Protein AF-A0A9D5ZJF2-F1 (afdb_monomer)

Mean predicted aligned error: 4.67 Å

Secondary structure (DSSP, 8-state):
------HHHHHHHHHHHHT-GGGHHHHHHHHHHHHHH-TT--HHHHHHHHHHHHHTTSS-HHHIIIIIHHHHHT--

Sequence (76 aa):
MSDSFTSGHVFQAILGAAVYPENRTRLLGKVAEGLQNDRMLDPVFLREGVQKALDVGAITREEVEKYFNGVITGHP

Solvent-accessible surface area (backbone atoms only — not comparable to full-atom values): 4247 Å² total; per-residue (Å²): 132,81,85,73,70,44,30,65,57,48,25,50,54,50,46,61,23,48,74,41,71,97,49,26,72,64,38,44,46,50,49,31,53,53,57,60,70,38,87,77,54,50,51,66,34,48,46,52,7,52,48,54,30,41,76,74,63,53,44,52,72,66,54,40,59,73,46,39,41,48,54,53,69,70,50,132

pLDDT: mean 85.91, std 12.27, range [40.84, 96.19]

Nearest PDB structures (foldseek):
  2odm-assembly1_B  TM=3.775E-01  e=7.147E+00  Staphylococcus aureus subsp. aureus MW2

Radius of gyration: 11.43 Å; Cα contacts (8 Å, |Δi|>4): 73; chains: 1; bounding box: 26×23×33 Å

Foldseek 3Di:
DPPQDALVNLLVQLLVLLVDVVCNLVSLQVSLVVLQPPPRDDLVSNVSNVVVCCVVVSDDPVSCVPRPPCSNVVPD

Structure (mmCIF, N/CA/C/O backbone):
data_AF-A0A9D5ZJF2-F1
#
_entry.id   AF-A0A9D5ZJF2-F1
#
loop_
_atom_site.group_PDB
_atom_site.id
_atom_site.type_symbol
_atom_site.label_atom_id
_atom_site.label_alt_id
_atom_site.label_comp_id
_atom_site.label_asym_id
_atom_site.label_entity_id
_atom_site.label_seq_id
_atom_site.pdbx_PDB_ins_code
_atom_site.Cartn_x
_atom_site.Cartn_y
_atom_site.Cartn_z
_atom_site.occupancy
_atom_site.B_iso_or_equiv
_atom_site.auth_seq_id
_atom_site.auth_comp_id
_atom_site.auth_asym_id
_atom_site.auth_atom_id
_atom_site.pdbx_PDB_model_num
ATOM 1 N N . MET A 1 1 ? 13.531 -13.422 -21.091 1.00 40.84 1 MET A N 1
ATOM 2 C CA . MET A 1 1 ? 12.348 -12.733 -20.545 1.00 40.84 1 MET A CA 1
ATOM 3 C C . MET A 1 1 ? 12.861 -11.843 -19.434 1.00 40.84 1 MET A C 1
ATOM 5 O O . MET A 1 1 ? 13.524 -12.356 -18.547 1.00 40.84 1 MET A O 1
ATOM 9 N N . SER A 1 2 ? 12.710 -10.526 -19.553 1.00 46.91 2 SER A N 1
ATOM 10 C CA . SER A 1 2 ? 12.838 -9.652 -18.388 1.00 46.91 2 SER A CA 1
ATOM 11 C C . SER A 1 2 ? 11.448 -9.673 -17.775 1.00 46.91 2 SER A C 1
ATOM 13 O O . SER A 1 2 ? 10.510 -9.241 -18.442 1.00 46.91 2 SER A O 1
ATOM 15 N N . ASP A 1 3 ? 11.284 -10.301 -16.612 1.00 51.69 3 ASP A N 1
ATOM 16 C CA . ASP A 1 3 ? 10.010 -10.278 -15.894 1.00 51.69 3 ASP A CA 1
ATOM 17 C C . ASP A 1 3 ? 9.781 -8.838 -15.432 1.00 51.69 3 ASP A C 1
AT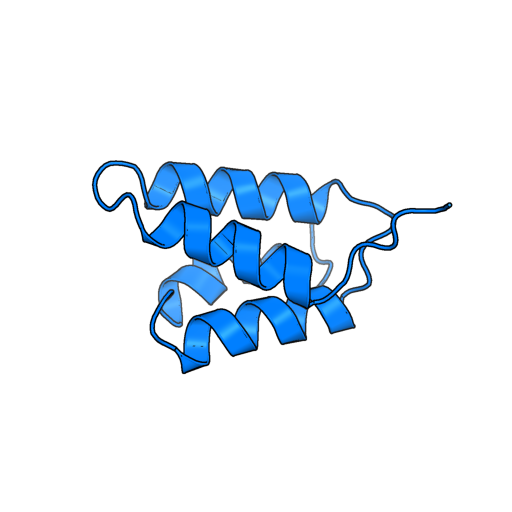OM 19 O O . ASP A 1 3 ? 10.221 -8.425 -14.363 1.00 51.69 3 ASP A O 1
ATOM 23 N N . SER A 1 4 ? 9.193 -8.023 -16.310 1.00 63.16 4 SER A N 1
ATOM 24 C CA . SER A 1 4 ? 8.910 -6.625 -16.023 1.00 63.16 4 SER A CA 1
ATOM 25 C C . SER A 1 4 ? 7.966 -6.555 -14.828 1.00 63.16 4 SER A C 1
ATOM 27 O O . SER A 1 4 ? 6.877 -7.137 -14.836 1.00 63.16 4 SER A O 1
ATOM 29 N N . PHE A 1 5 ? 8.383 -5.846 -13.783 1.00 72.81 5 PHE A N 1
ATOM 30 C CA . PHE A 1 5 ? 7.538 -5.593 -12.627 1.00 72.81 5 PHE A CA 1
ATOM 31 C C . PHE A 1 5 ? 6.402 -4.644 -13.052 1.00 72.81 5 PHE A C 1
ATOM 33 O O . PHE A 1 5 ? 6.655 -3.536 -13.517 1.00 72.81 5 PHE A O 1
ATOM 40 N N . THR A 1 6 ? 5.144 -5.092 -12.962 1.00 86.12 6 THR A N 1
ATOM 41 C CA . THR A 1 6 ? 3.957 -4.338 -13.413 1.00 86.12 6 THR A CA 1
ATOM 42 C C . THR A 1 6 ? 3.111 -3.878 -12.227 1.00 86.12 6 THR A C 1
ATOM 44 O O . THR A 1 6 ? 3.256 -4.391 -11.113 1.00 86.12 6 THR A O 1
ATOM 47 N N . SER A 1 7 ? 2.141 -2.983 -12.464 1.00 83.88 7 SER A N 1
ATOM 48 C CA . SER A 1 7 ? 1.187 -2.567 -11.422 1.00 83.88 7 SER A CA 1
ATOM 49 C C . SER A 1 7 ? 0.345 -3.727 -10.871 1.00 83.88 7 SER A C 1
ATOM 51 O O . SER A 1 7 ? -0.137 -3.661 -9.740 1.00 83.88 7 SER A O 1
ATOM 53 N N . GLY A 1 8 ? 0.214 -4.826 -11.624 1.00 88.62 8 GLY A N 1
ATOM 54 C CA . GLY A 1 8 ? -0.416 -6.062 -11.158 1.00 88.62 8 GLY A CA 1
ATOM 55 C C . GLY A 1 8 ? 0.382 -6.773 -10.061 1.00 88.62 8 GLY A C 1
ATOM 56 O O . GLY A 1 8 ? -0.210 -7.219 -9.082 1.00 88.62 8 GLY A O 1
ATOM 57 N N . HIS A 1 9 ? 1.713 -6.835 -10.171 1.00 90.88 9 HIS A N 1
ATOM 58 C CA . HIS A 1 9 ? 2.562 -7.470 -9.154 1.00 90.88 9 HIS A CA 1
ATOM 59 C C . HIS A 1 9 ? 2.553 -6.688 -7.837 1.00 90.88 9 HIS A C 1
ATOM 61 O O . HIS A 1 9 ? 2.411 -7.284 -6.771 1.00 90.88 9 HIS A O 1
ATOM 67 N N . VAL A 1 10 ? 2.616 -5.354 -7.915 1.00 91.00 10 VAL A N 1
ATOM 68 C CA . VAL A 1 10 ? 2.509 -4.461 -6.747 1.00 91.00 10 VAL A CA 1
ATOM 69 C C . VAL A 1 10 ? 1.183 -4.689 -6.021 1.00 91.00 10 VAL A C 1
ATOM 71 O O . VAL A 1 10 ? 1.164 -4.928 -4.815 1.00 91.00 10 VAL A O 1
ATOM 74 N N . PHE A 1 11 ? 0.075 -4.681 -6.766 1.00 93.44 11 PHE A N 1
ATOM 75 C CA . PHE A 1 11 ? -1.255 -4.931 -6.217 1.00 93.44 11 PHE A CA 1
ATOM 76 C C . PHE A 1 11 ? -1.345 -6.294 -5.512 1.00 93.44 11 PHE 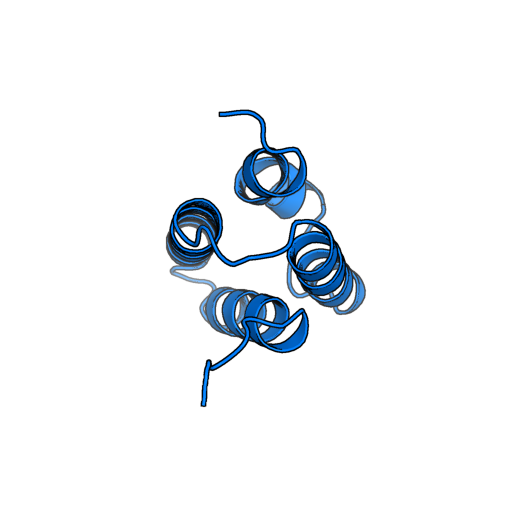A C 1
ATOM 78 O O . PHE A 1 11 ? -1.798 -6.361 -4.372 1.00 93.44 11 PHE A O 1
ATOM 85 N N . GLN A 1 12 ? -0.860 -7.369 -6.143 1.00 92.69 12 GLN A N 1
ATOM 86 C CA . GLN A 1 12 ? -0.890 -8.715 -5.558 1.00 92.69 12 GLN A CA 1
ATOM 87 C C . GLN A 1 12 ? -0.030 -8.837 -4.294 1.00 92.69 12 GLN A C 1
ATOM 89 O O . GLN A 1 12 ? -0.444 -9.487 -3.336 1.00 92.69 12 GLN A O 1
ATOM 94 N N . ALA A 1 13 ? 1.135 -8.186 -4.249 1.00 92.44 13 ALA A N 1
ATOM 95 C CA . ALA A 1 13 ? 1.975 -8.168 -3.053 1.00 92.44 13 ALA A CA 1
ATOM 96 C C . ALA A 1 13 ? 1.263 -7.486 -1.871 1.00 92.44 13 ALA A C 1
ATOM 98 O O . ALA A 1 13 ? 1.279 -8.001 -0.750 1.00 92.44 13 ALA A O 1
ATOM 99 N N . ILE A 1 14 ? 0.583 -6.364 -2.130 1.00 93.88 14 ILE A N 1
ATOM 100 C CA . ILE A 1 14 ? -0.201 -5.646 -1.119 1.00 93.88 14 ILE A CA 1
ATOM 101 C C . ILE A 1 14 ? -1.407 -6.480 -0.667 1.00 93.88 14 ILE A C 1
ATOM 103 O O . ILE A 1 14 ? -1.644 -6.596 0.535 1.00 93.88 14 ILE A O 1
ATOM 107 N N . LEU A 1 15 ? -2.136 -7.110 -1.596 1.00 94.00 15 LEU A N 1
ATOM 108 C CA . LEU A 1 15 ? -3.237 -8.019 -1.260 1.00 94.00 15 LEU A CA 1
ATOM 109 C C . LEU A 1 15 ? -2.766 -9.174 -0.376 1.00 94.00 15 LEU A C 1
ATOM 111 O O . LEU A 1 15 ? -3.381 -9.453 0.651 1.00 94.00 15 LEU A O 1
ATOM 115 N N . GLY A 1 16 ? -1.656 -9.815 -0.748 1.00 92.56 16 GLY A N 1
ATOM 116 C CA . GLY A 1 16 ? -1.061 -10.892 0.033 1.00 92.56 16 GLY A CA 1
ATOM 117 C C . GLY A 1 16 ? -0.758 -10.454 1.464 1.00 92.56 16 GLY A C 1
ATOM 118 O O . GLY A 1 16 ? -1.090 -11.171 2.399 1.00 92.56 16 GLY A O 1
ATOM 119 N N . ALA A 1 17 ? -0.210 -9.252 1.658 1.00 91.88 17 ALA A N 1
ATOM 120 C CA . ALA A 1 17 ? 0.023 -8.693 2.989 1.00 91.88 17 ALA A CA 1
ATOM 121 C C . ALA A 1 17 ? -1.277 -8.373 3.754 1.00 91.88 17 ALA A C 1
ATOM 123 O O . ALA A 1 17 ? -1.335 -8.554 4.972 1.00 91.88 17 ALA A O 1
ATOM 124 N N . ALA A 1 18 ? -2.317 -7.913 3.054 1.00 89.25 18 ALA A N 1
ATOM 125 C CA . ALA A 1 18 ? -3.591 -7.504 3.639 1.00 89.25 18 ALA A CA 1
ATOM 126 C C . ALA A 1 18 ? -4.437 -8.674 4.177 1.00 89.25 18 ALA A C 1
ATOM 128 O O . ALA A 1 18 ? -5.225 -8.463 5.100 1.00 89.25 18 ALA A O 1
ATOM 129 N N . VAL A 1 19 ? -4.261 -9.884 3.630 1.00 92.88 19 VAL A N 1
ATOM 130 C CA . VAL A 1 19 ? -5.004 -11.105 4.008 1.00 92.88 19 VAL A CA 1
ATOM 131 C C . VAL A 1 19 ? -4.604 -11.660 5.384 1.00 92.88 19 VAL A C 1
ATOM 133 O O . VAL A 1 19 ? -5.389 -12.392 5.982 1.00 92.88 19 VAL A O 1
ATOM 136 N N . TYR A 1 20 ? -3.432 -11.297 5.917 1.00 91.31 20 TYR A N 1
ATOM 137 C CA . TYR A 1 20 ? -2.929 -11.779 7.214 1.00 91.31 20 TYR A CA 1
ATOM 138 C C . TYR A 1 20 ? -2.995 -10.674 8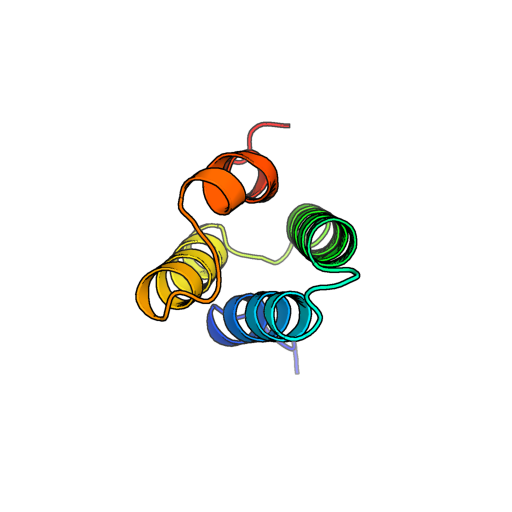.282 1.00 91.31 20 TYR A C 1
ATOM 140 O O . TYR A 1 20 ? -1.989 -9.998 8.535 1.00 91.31 20 TYR A O 1
ATOM 148 N N . PRO A 1 21 ? -4.162 -10.443 8.913 1.00 84.12 21 PRO A N 1
ATOM 149 C CA . PRO A 1 21 ? -4.382 -9.313 9.815 1.00 84.12 21 PRO A CA 1
ATOM 150 C C . PRO A 1 21 ? -3.425 -9.304 11.012 1.00 84.12 21 PRO A C 1
ATOM 152 O O . PRO A 1 21 ? -2.960 -8.238 11.412 1.00 84.12 21 PRO A O 1
ATOM 155 N N . GLU A 1 22 ? -3.057 -10.470 11.543 1.00 90.75 22 GLU A N 1
ATOM 156 C CA . GLU A 1 22 ? -2.162 -10.593 12.695 1.00 90.75 22 GLU A CA 1
ATOM 157 C C . GLU A 1 22 ? -0.719 -10.135 12.411 1.00 90.75 22 GLU A C 1
ATOM 159 O O . GLU A 1 22 ? 0.009 -9.764 13.330 1.00 90.75 22 GLU A O 1
ATOM 164 N N . ASN A 1 23 ? -0.312 -10.108 11.137 1.00 91.75 23 ASN A N 1
ATOM 165 C CA . ASN A 1 23 ? 1.036 -9.728 10.701 1.00 91.75 23 ASN A CA 1
ATOM 166 C C . ASN A 1 23 ? 1.051 -8.523 9.747 1.00 91.75 23 ASN A C 1
ATOM 168 O O . ASN A 1 23 ? 2.111 -8.146 9.238 1.00 91.75 23 ASN A O 1
ATOM 172 N N . ARG A 1 24 ? -0.107 -7.903 9.514 1.00 90.69 24 ARG A N 1
ATOM 173 C CA . ARG A 1 24 ? -0.357 -6.926 8.449 1.00 90.69 24 ARG A CA 1
ATOM 174 C C . ARG A 1 24 ? 0.670 -5.796 8.392 1.00 90.69 24 ARG A C 1
ATOM 176 O O . ARG A 1 24 ? 1.314 -5.605 7.366 1.00 90.69 24 ARG A O 1
ATOM 183 N N . THR A 1 25 ? 0.907 -5.118 9.516 1.00 90.00 25 THR A N 1
ATOM 184 C CA . THR A 1 25 ? 1.900 -4.033 9.636 1.00 90.00 25 THR A CA 1
ATOM 185 C C . THR A 1 25 ? 3.300 -4.469 9.200 1.00 90.00 25 THR A C 1
ATOM 187 O O . THR A 1 25 ? 3.990 -3.745 8.483 1.00 90.00 25 THR A O 1
ATOM 190 N N . ARG A 1 26 ? 3.734 -5.662 9.624 1.00 92.44 26 ARG A N 1
ATOM 191 C CA . ARG A 1 26 ? 5.062 -6.188 9.293 1.00 92.44 26 ARG A CA 1
ATOM 192 C C . ARG A 1 26 ? 5.162 -6.535 7.810 1.00 92.44 26 ARG A C 1
ATOM 194 O O . ARG A 1 26 ? 6.204 -6.304 7.203 1.00 92.44 26 ARG A O 1
ATOM 201 N N . LEU A 1 27 ? 4.108 -7.117 7.244 1.00 93.38 27 LEU A N 1
ATOM 202 C CA . LEU A 1 27 ? 4.082 -7.538 5.847 1.00 93.38 27 LEU A CA 1
ATOM 203 C C . LEU A 1 27 ? 4.030 -6.339 4.898 1.00 93.38 27 LEU A C 1
ATOM 205 O O . LEU A 1 27 ? 4.825 -6.297 3.967 1.00 93.38 27 LEU A O 1
ATOM 209 N N . LEU A 1 28 ? 3.190 -5.336 5.171 1.00 92.81 28 LEU A N 1
ATOM 210 C CA . LEU A 1 28 ? 3.141 -4.104 4.377 1.00 92.81 28 LEU A CA 1
ATOM 211 C C . LEU A 1 28 ? 4.485 -3.365 4.390 1.00 92.81 28 LEU A C 1
ATOM 213 O O . LEU A 1 28 ? 4.943 -2.931 3.337 1.00 92.81 28 LEU A O 1
ATOM 217 N N . GLY A 1 29 ? 5.163 -3.305 5.543 1.00 92.00 29 GLY A N 1
ATOM 218 C CA . GLY A 1 29 ? 6.511 -2.736 5.635 1.00 92.00 29 GLY A CA 1
ATOM 219 C C . GLY A 1 29 ? 7.536 -3.478 4.769 1.00 92.00 29 GLY A C 1
ATOM 220 O O . GLY A 1 29 ? 8.287 -2.845 4.037 1.00 92.00 29 GLY A O 1
ATOM 221 N N . LYS A 1 30 ? 7.523 -4.818 4.783 1.00 93.12 30 LYS A N 1
ATOM 222 C CA . LYS A 1 30 ? 8.396 -5.632 3.915 1.00 93.12 30 LYS A CA 1
ATOM 223 C C . LYS A 1 30 ? 8.091 -5.450 2.431 1.00 93.12 30 LYS A C 1
ATOM 225 O O . LYS A 1 30 ? 9.008 -5.454 1.618 1.00 93.12 30 LYS A O 1
ATOM 230 N N . VAL A 1 31 ? 6.812 -5.326 2.074 1.00 91.81 31 VAL A N 1
ATOM 231 C CA . VAL A 1 31 ? 6.406 -5.055 0.691 1.00 91.81 31 VAL A CA 1
ATOM 232 C C . VAL A 1 31 ? 6.942 -3.691 0.264 1.00 91.81 31 VAL A C 1
ATOM 234 O O . VAL A 1 31 ? 7.600 -3.611 -0.765 1.00 91.81 31 VAL A O 1
ATOM 237 N N . ALA A 1 32 ? 6.744 -2.644 1.066 1.00 90.25 32 ALA A N 1
ATOM 238 C CA . ALA A 1 32 ? 7.276 -1.314 0.780 1.00 90.25 32 ALA A CA 1
ATOM 239 C C . ALA A 1 32 ? 8.807 -1.306 0.623 1.00 90.25 32 ALA A C 1
ATOM 241 O O . ALA A 1 32 ? 9.315 -0.762 -0.353 1.00 90.25 32 ALA A O 1
ATOM 242 N N . GLU A 1 33 ? 9.533 -1.972 1.525 1.00 90.25 33 GLU A N 1
ATOM 243 C CA . GLU A 1 33 ? 10.993 -2.114 1.455 1.00 90.25 33 GLU A CA 1
ATOM 244 C C . GLU A 1 33 ? 11.441 -2.859 0.187 1.00 90.25 33 GLU A C 1
ATOM 246 O O . GLU A 1 33 ? 12.385 -2.443 -0.486 1.00 90.25 33 GLU A O 1
ATOM 251 N N . GLY A 1 34 ? 10.755 -3.947 -0.176 1.00 87.69 34 GLY A N 1
ATOM 252 C CA . GLY A 1 34 ? 11.036 -4.687 -1.405 1.00 87.69 34 GLY A CA 1
ATOM 253 C C . GLY A 1 34 ? 10.834 -3.829 -2.655 1.00 87.69 34 GLY A C 1
ATOM 254 O O . GLY A 1 34 ? 11.684 -3.824 -3.539 1.00 87.69 34 GLY A O 1
ATOM 255 N N . LEU A 1 35 ? 9.747 -3.055 -2.692 1.00 87.25 35 LEU A N 1
ATOM 256 C CA . LEU A 1 35 ? 9.422 -2.160 -3.804 1.00 87.25 35 LEU A CA 1
ATOM 257 C C . LEU A 1 35 ? 10.388 -0.968 -3.898 1.00 87.25 35 LEU A C 1
ATOM 259 O O . LEU A 1 35 ? 10.712 -0.543 -5.000 1.00 87.25 35 LEU A O 1
ATOM 263 N N . GLN A 1 36 ? 10.884 -0.451 -2.770 1.00 84.69 36 GLN A N 1
ATOM 264 C CA . GLN A 1 36 ? 11.884 0.624 -2.747 1.00 84.69 36 GLN A CA 1
ATOM 265 C C . GLN A 1 36 ? 13.253 0.163 -3.269 1.00 84.69 36 GLN A C 1
ATOM 267 O O . GLN A 1 36 ? 13.976 0.940 -3.892 1.00 84.69 36 GLN A O 1
ATOM 272 N N . ASN A 1 37 ? 13.620 -1.095 -3.014 1.00 83.38 37 ASN A N 1
ATOM 273 C CA . ASN A 1 37 ? 14.895 -1.663 -3.453 1.00 83.38 37 ASN A CA 1
ATOM 274 C C . ASN A 1 37 ? 14.886 -2.124 -4.919 1.00 83.38 37 ASN A C 1
ATOM 276 O O . ASN A 1 37 ? 15.956 -2.336 -5.500 1.00 83.38 37 ASN A O 1
ATOM 280 N 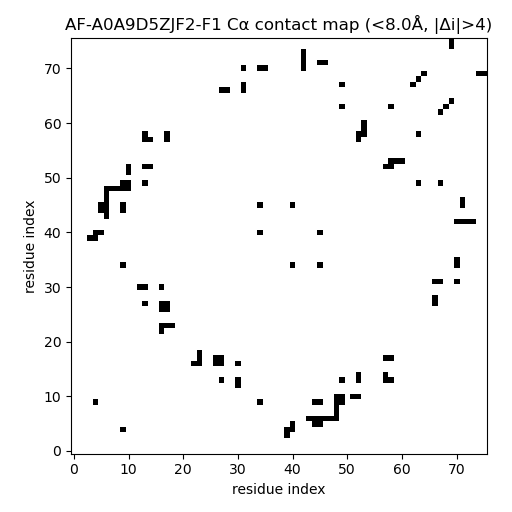N . ASP A 1 38 ? 13.710 -2.267 -5.533 1.00 80.44 38 ASP A N 1
ATOM 281 C CA . ASP A 1 38 ? 13.593 -2.643 -6.936 1.00 80.44 38 ASP A CA 1
ATOM 282 C C . ASP A 1 38 ? 13.853 -1.436 -7.851 1.00 80.44 38 ASP A C 1
ATOM 284 O O . ASP A 1 38 ? 12.976 -0.629 -8.156 1.00 80.44 38 ASP A O 1
ATOM 288 N N . ARG A 1 39 ? 15.099 -1.324 -8.323 1.00 65.88 39 ARG A N 1
ATOM 289 C CA . ARG A 1 39 ? 15.538 -0.266 -9.249 1.00 65.88 39 ARG A CA 1
ATOM 290 C C . ARG A 1 39 ? 14.845 -0.307 -10.616 1.00 65.88 39 ARG A C 1
ATOM 292 O O . ARG A 1 39 ? 15.011 0.641 -11.381 1.00 65.88 39 ARG A O 1
ATOM 299 N N . MET A 1 40 ? 14.142 -1.390 -10.958 1.00 67.44 40 MET A N 1
ATOM 300 C CA . MET A 1 40 ? 13.426 -1.533 -12.231 1.00 67.44 40 MET A CA 1
ATOM 301 C C . MET A 1 40 ? 11.941 -1.173 -12.111 1.00 67.44 40 MET A C 1
ATOM 303 O O . MET A 1 40 ? 11.228 -1.193 -13.116 1.00 67.44 40 MET A O 1
ATOM 307 N N . LEU A 1 41 ? 11.469 -0.843 -10.908 1.00 74.88 41 LEU A N 1
ATOM 308 C CA . LEU A 1 41 ? 10.076 -0.521 -10.673 1.00 74.88 41 LEU A CA 1
ATOM 309 C C . LEU A 1 41 ? 9.768 0.930 -11.050 1.00 74.88 41 LEU A C 1
ATOM 311 O O . LEU A 1 41 ? 10.226 1.874 -10.410 1.00 74.88 41 LEU A O 1
ATOM 315 N N . ASP A 1 42 ? 8.943 1.101 -12.081 1.00 83.75 42 ASP A N 1
ATOM 316 C CA . ASP A 1 42 ? 8.453 2.419 -12.472 1.00 83.75 42 ASP A CA 1
ATOM 317 C C . ASP A 1 42 ? 7.513 2.989 -11.381 1.00 83.75 42 ASP A C 1
ATOM 319 O O . ASP A 1 42 ? 6.537 2.319 -11.003 1.00 83.75 42 ASP A O 1
ATOM 323 N N . PRO A 1 43 ? 7.743 4.223 -10.886 1.00 83.19 43 PRO A N 1
ATOM 324 C CA . PRO A 1 43 ? 6.868 4.877 -9.910 1.00 83.19 43 PRO A CA 1
ATOM 325 C C . PRO A 1 43 ? 5.399 4.961 -10.350 1.00 83.19 43 PRO A C 1
ATOM 327 O O . PRO A 1 43 ? 4.500 4.980 -9.505 1.00 83.19 43 PRO A O 1
ATOM 330 N N . VAL A 1 44 ? 5.133 4.989 -11.661 1.00 86.56 44 VAL A N 1
ATOM 331 C CA . VAL A 1 44 ? 3.780 4.936 -12.226 1.00 86.56 44 VAL A CA 1
ATOM 332 C C . VAL A 1 44 ? 3.114 3.607 -11.886 1.00 86.56 44 VAL A C 1
ATOM 334 O O . VAL A 1 44 ? 2.007 3.601 -11.346 1.00 86.56 44 VAL A O 1
ATOM 337 N N . PHE A 1 45 ? 3.791 2.480 -12.122 1.00 88.69 45 PHE A N 1
ATOM 338 C CA . PHE A 1 45 ? 3.241 1.157 -11.820 1.00 88.69 45 PHE A CA 1
ATOM 339 C C . PHE A 1 45 ? 3.049 0.938 -10.324 1.00 88.69 45 PHE A C 1
ATOM 341 O O . PHE A 1 45 ? 2.059 0.327 -9.911 1.00 88.69 45 PHE A O 1
ATOM 348 N N . LEU A 1 46 ? 3.961 1.470 -9.512 1.00 88.88 46 LEU A N 1
ATOM 349 C CA . LEU A 1 46 ? 3.816 1.470 -8.065 1.00 88.88 46 LEU A CA 1
ATOM 350 C C . LEU A 1 46 ? 2.558 2.241 -7.641 1.00 88.88 46 LEU A C 1
ATOM 352 O O . LEU A 1 46 ? 1.715 1.693 -6.930 1.00 88.88 46 LEU A O 1
ATOM 356 N N . ARG A 1 47 ? 2.390 3.480 -8.119 1.00 90.94 47 ARG A N 1
ATOM 357 C CA . ARG A 1 47 ? 1.220 4.310 -7.805 1.00 90.94 47 ARG A CA 1
ATOM 358 C C . ARG A 1 47 ? -0.082 3.640 -8.236 1.00 90.94 47 ARG A C 1
ATOM 360 O O . ARG A 1 47 ? -1.025 3.605 -7.453 1.00 90.94 47 ARG A O 1
ATOM 367 N N . GLU A 1 48 ? -0.131 3.078 -9.441 1.00 93.69 48 GLU A N 1
ATOM 368 C CA . GLU A 1 48 ? -1.301 2.341 -9.927 1.00 93.69 48 GLU A CA 1
ATOM 369 C C . GLU A 1 48 ? -1.629 1.119 -9.062 1.00 93.69 48 GLU A C 1
ATOM 371 O O . GLU A 1 48 ? -2.794 0.881 -8.750 1.00 93.69 48 GLU A O 1
ATOM 376 N N . GLY A 1 49 ? -0.624 0.327 -8.675 1.00 93.62 49 GLY A N 1
ATOM 377 C CA . GLY A 1 49 ? -0.825 -0.865 -7.848 1.00 93.62 49 GLY A CA 1
ATOM 378 C C . GLY A 1 49 ? -1.324 -0.524 -6.444 1.00 93.62 49 GLY A C 1
ATOM 379 O O . GLY A 1 49 ? -2.250 -1.164 -5.943 1.00 93.62 49 GLY A O 1
ATOM 380 N N . VAL A 1 50 ? -0.758 0.526 -5.840 1.00 94.00 50 VAL A N 1
ATOM 381 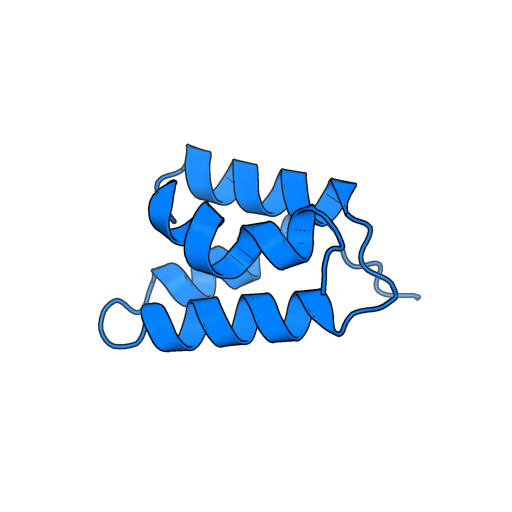C CA . VAL A 1 50 ? -1.194 1.057 -4.541 1.00 94.00 50 VAL A CA 1
ATOM 382 C C . VAL A 1 50 ? -2.615 1.622 -4.628 1.00 94.00 50 VAL A C 1
ATOM 384 O O . VAL A 1 50 ? -3.435 1.327 -3.760 1.00 94.00 50 VAL A O 1
ATOM 387 N N . GLN A 1 51 ? -2.944 2.366 -5.690 1.00 95.06 51 GLN A N 1
ATOM 388 C CA . GLN A 1 51 ? -4.294 2.898 -5.897 1.00 95.06 51 GLN A CA 1
ATOM 389 C C . GLN A 1 51 ? -5.325 1.771 -6.041 1.00 95.06 51 GLN A C 1
ATOM 391 O O . GLN A 1 51 ? -6.347 1.801 -5.365 1.00 95.06 51 GLN A O 1
ATOM 396 N N . LYS A 1 52 ? -5.027 0.724 -6.825 1.00 96.19 52 LYS A N 1
ATOM 397 C CA . LYS A 1 52 ? -5.898 -0.460 -6.941 1.00 96.19 52 LYS A CA 1
ATOM 398 C C . LYS A 1 52 ? -6.152 -1.120 -5.584 1.00 96.19 52 LYS A C 1
ATOM 400 O O . LYS A 1 52 ? -7.276 -1.527 -5.307 1.00 96.19 52 LYS A O 1
ATOM 405 N N . ALA A 1 53 ? -5.127 -1.227 -4.736 1.00 94.31 53 ALA A N 1
ATOM 406 C CA . ALA A 1 53 ? -5.263 -1.800 -3.397 1.00 94.31 53 ALA A CA 1
ATOM 407 C C . ALA A 1 53 ? -6.116 -0.921 -2.467 1.00 94.31 53 ALA A C 1
ATOM 409 O O . ALA A 1 53 ? -6.895 -1.447 -1.672 1.00 94.31 53 ALA A O 1
ATOM 410 N N . LEU A 1 54 ? -6.003 0.403 -2.590 1.00 94.75 54 LEU A N 1
ATOM 411 C CA . LEU A 1 54 ? -6.845 1.354 -1.867 1.00 94.75 54 LEU A CA 1
ATOM 412 C C . LEU A 1 54 ? -8.312 1.267 -2.319 1.00 94.75 54 LEU A C 1
ATOM 414 O O . LEU A 1 54 ? -9.207 1.217 -1.478 1.00 94.75 54 LEU A O 1
ATOM 418 N N . ASP A 1 55 ? -8.558 1.194 -3.629 1.00 95.81 55 ASP A N 1
ATOM 419 C CA . ASP A 1 55 ? -9.907 1.177 -4.213 1.00 95.81 55 ASP A CA 1
ATOM 420 C C . ASP A 1 55 ? -10.722 -0.050 -3.784 1.00 95.81 55 ASP A C 1
ATOM 422 O O . ASP A 1 55 ? -11.928 0.047 -3.562 1.00 95.81 55 ASP A O 1
ATOM 426 N N . VAL A 1 56 ? -10.069 -1.206 -3.619 1.00 95.06 56 VAL A N 1
ATOM 427 C CA . VAL A 1 56 ? -10.721 -2.439 -3.139 1.00 95.06 56 VAL A CA 1
ATOM 428 C C . VAL A 1 56 ? -10.758 -2.550 -1.610 1.00 95.06 56 VAL A C 1
ATOM 430 O O . VAL A 1 56 ? -11.190 -3.571 -1.081 1.00 95.06 56 VAL A O 1
ATOM 433 N N . GLY A 1 57 ? -10.280 -1.532 -0.886 1.00 93.31 57 GLY A N 1
ATOM 434 C CA . GLY A 1 57 ? -10.235 -1.523 0.578 1.00 93.31 57 GLY A CA 1
ATOM 435 C C . GLY A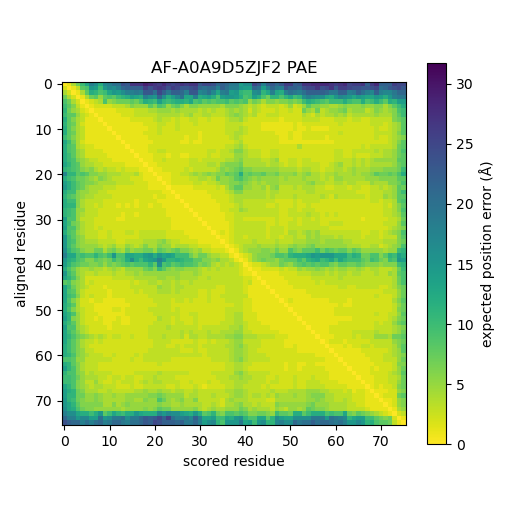 1 57 ? -9.209 -2.484 1.184 1.00 93.31 57 GLY A C 1
ATOM 436 O O . GLY A 1 57 ? -9.291 -2.803 2.369 1.00 93.31 57 GLY A O 1
ATOM 437 N N . ALA A 1 58 ? -8.240 -2.959 0.396 1.00 92.38 58 ALA A N 1
ATOM 438 C CA . ALA A 1 58 ? -7.189 -3.837 0.896 1.00 92.38 58 ALA A CA 1
ATOM 439 C C . ALA A 1 58 ? -6.201 -3.100 1.800 1.00 92.38 58 ALA A C 1
ATOM 441 O O . ALA A 1 58 ? -5.625 -3.738 2.675 1.00 92.38 58 ALA A O 1
ATOM 442 N N . ILE A 1 59 ? -6.031 -1.788 1.620 1.00 94.00 59 ILE A N 1
ATOM 443 C CA . ILE A 1 59 ? -5.255 -0.891 2.488 1.00 94.00 59 ILE A CA 1
ATOM 444 C 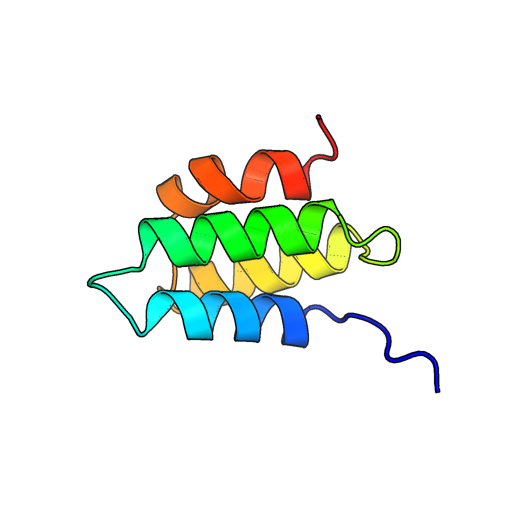C . ILE A 1 59 ? -5.993 0.430 2.706 1.00 94.00 59 ILE A C 1
ATOM 446 O O . ILE A 1 59 ? -6.838 0.813 1.898 1.00 94.00 59 ILE A O 1
ATOM 450 N N . THR A 1 60 ? -5.672 1.137 3.786 1.00 94.25 60 THR A N 1
ATOM 451 C CA . THR A 1 60 ? -6.216 2.471 4.080 1.00 94.25 60 THR A CA 1
ATOM 452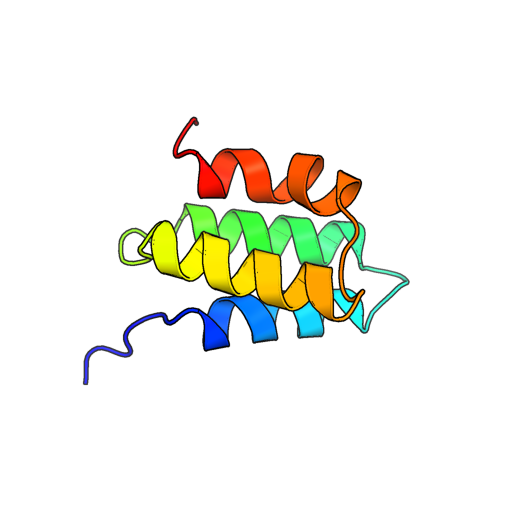 C C . THR A 1 60 ? -5.309 3.583 3.553 1.00 94.25 60 THR A C 1
ATOM 454 O O . THR A 1 60 ? -4.132 3.366 3.262 1.00 94.25 60 THR A O 1
ATOM 457 N N . ARG A 1 61 ? -5.827 4.818 3.473 1.00 93.56 61 ARG A N 1
ATOM 458 C CA . ARG A 1 61 ? -5.002 5.995 3.138 1.00 93.56 61 ARG A CA 1
ATOM 459 C C . ARG A 1 61 ? -3.854 6.205 4.131 1.00 93.56 61 ARG A C 1
ATOM 461 O O . ARG A 1 61 ? -2.758 6.550 3.714 1.00 93.56 61 ARG A O 1
ATOM 468 N N . GLU A 1 62 ? -4.082 5.932 5.414 1.00 93.62 62 GLU A N 1
ATOM 469 C CA . GLU A 1 62 ? -3.053 6.033 6.458 1.00 93.62 62 GLU A CA 1
ATOM 470 C C . GLU A 1 62 ? -1.926 5.013 6.239 1.00 93.62 62 GLU A C 1
ATOM 472 O O . GLU A 1 62 ? -0.751 5.327 6.414 1.00 93.62 62 GLU A O 1
ATOM 477 N N . GLU A 1 63 ? -2.259 3.790 5.813 1.00 92.88 63 GLU A N 1
ATOM 478 C CA . GLU A 1 63 ? -1.264 2.771 5.461 1.00 92.88 63 GLU A CA 1
ATOM 479 C C . GLU A 1 63 ? -0.479 3.163 4.199 1.00 92.88 63 GLU A C 1
ATOM 481 O O . GLU A 1 63 ? 0.734 2.951 4.141 1.00 92.88 63 GLU A O 1
ATOM 486 N N . VAL A 1 64 ? -1.138 3.785 3.213 1.00 92.75 64 VAL A N 1
ATOM 487 C CA . VAL A 1 64 ? -0.463 4.356 2.034 1.00 92.75 64 VAL A CA 1
ATOM 488 C C . VAL A 1 64 ? 0.549 5.418 2.454 1.00 92.75 64 VAL A C 1
ATOM 490 O O . VAL A 1 64 ? 1.714 5.334 2.069 1.00 92.75 64 VAL A O 1
ATOM 493 N N . GLU A 1 65 ? 0.133 6.383 3.273 1.00 92.06 65 GLU A N 1
ATOM 494 C CA . GLU A 1 65 ? 1.003 7.460 3.752 1.00 92.06 65 GLU A CA 1
ATOM 495 C C . GLU A 1 65 ? 2.190 6.930 4.560 1.00 92.06 65 GLU A C 1
ATOM 497 O O . GLU A 1 65 ? 3.325 7.361 4.362 1.00 92.06 65 GLU A O 1
ATOM 502 N N . LYS A 1 66 ? 1.937 5.953 5.433 1.00 91.62 66 LYS A N 1
ATOM 503 C CA . LYS A 1 66 ? 2.938 5.408 6.348 1.00 91.62 66 LYS A CA 1
ATOM 504 C C . LYS A 1 66 ? 3.978 4.520 5.670 1.00 91.62 66 LYS A C 1
ATOM 506 O O . LYS A 1 66 ? 5.142 4.569 6.057 1.00 91.62 66 LYS A O 1
ATOM 511 N N . TYR A 1 67 ? 3.568 3.674 4.725 1.00 90.94 67 TYR A N 1
ATOM 512 C CA . TYR A 1 67 ? 4.449 2.647 4.156 1.00 90.94 67 TYR A CA 1
ATOM 513 C C . TYR A 1 67 ? 4.851 2.933 2.712 1.00 90.94 67 TYR A C 1
ATOM 515 O O . TYR A 1 67 ? 5.973 2.635 2.326 1.00 90.94 67 TYR A O 1
ATOM 523 N N . PHE A 1 68 ? 3.963 3.517 1.908 1.00 89.62 68 PHE A N 1
ATOM 524 C CA . PHE A 1 68 ? 4.148 3.589 0.458 1.00 89.62 68 PHE A CA 1
ATOM 525 C C . PHE A 1 68 ? 4.461 4.999 -0.053 1.00 89.62 68 PHE A C 1
ATOM 527 O O . PHE A 1 68 ? 4.986 5.124 -1.154 1.00 89.62 68 PHE A O 1
ATOM 534 N N . ASN A 1 69 ? 4.206 6.063 0.716 1.00 87.69 69 ASN A N 1
ATOM 535 C CA . ASN A 1 69 ? 4.417 7.441 0.252 1.00 87.69 69 ASN A CA 1
ATOM 536 C C . ASN A 1 69 ? 5.883 7.759 -0.085 1.00 87.69 69 ASN A C 1
ATOM 538 O O . ASN A 1 69 ? 6.148 8.367 -1.122 1.00 87.69 69 ASN A O 1
ATOM 542 N N . GLY A 1 70 ? 6.840 7.300 0.732 1.00 84.12 70 GLY A N 1
ATOM 543 C CA . GLY A 1 70 ? 8.273 7.445 0.424 1.00 84.12 70 GLY A CA 1
ATOM 544 C C . GLY A 1 70 ? 8.665 6.694 -0.853 1.00 84.12 70 GLY A C 1
ATOM 545 O O . GLY A 1 70 ? 9.373 7.223 -1.705 1.00 84.12 70 GLY A O 1
ATOM 546 N N . VAL A 1 71 ? 8.083 5.508 -1.054 1.00 84.81 71 VAL A N 1
ATOM 547 C CA . VAL A 1 71 ? 8.300 4.684 -2.252 1.00 84.81 71 VAL A CA 1
ATOM 548 C C . VAL A 1 71 ? 7.706 5.345 -3.508 1.00 84.81 71 VAL A C 1
ATOM 550 O O . VAL A 1 71 ? 8.353 5.378 -4.548 1.00 84.81 71 VAL A O 1
ATOM 553 N N . ILE A 1 72 ? 6.500 5.926 -3.418 1.00 82.62 72 ILE A N 1
ATOM 554 C CA . ILE A 1 72 ? 5.804 6.589 -4.541 1.00 82.62 72 ILE A CA 1
ATOM 555 C C . ILE A 1 72 ? 6.481 7.898 -4.952 1.00 82.62 72 ILE A C 1
ATOM 557 O O . ILE A 1 72 ? 6.506 8.236 -6.137 1.00 82.62 72 ILE A O 1
ATOM 561 N N . THR A 1 73 ? 6.965 8.674 -3.985 1.00 80.94 73 THR A N 1
ATOM 562 C CA . THR A 1 73 ? 7.519 10.014 -4.235 1.00 80.94 73 THR A CA 1
ATOM 563 C C . THR A 1 73 ? 9.007 9.999 -4.567 1.00 80.94 73 THR A C 1
ATOM 565 O O . THR A 1 73 ? 9.532 11.021 -5.004 1.00 80.94 73 THR A O 1
ATOM 568 N N . GLY A 1 74 ? 9.685 8.859 -4.393 1.00 67.81 74 GLY A N 1
ATOM 569 C CA . GLY A 1 74 ? 11.121 8.730 -4.644 1.00 67.81 74 GLY A CA 1
ATOM 570 C C . GLY A 1 74 ? 11.985 9.540 -3.673 1.00 67.81 74 GLY A C 1
ATOM 571 O O . GLY A 1 74 ? 13.164 9.759 -3.946 1.00 67.81 74 GLY A O 1
ATOM 572 N N . HIS A 1 75 ? 11.405 10.002 -2.562 1.00 50.50 75 HIS A N 1
ATOM 573 C CA . HIS A 1 75 ? 12.139 10.648 -1.484 1.00 50.50 75 HIS A CA 1
ATOM 574 C C . HI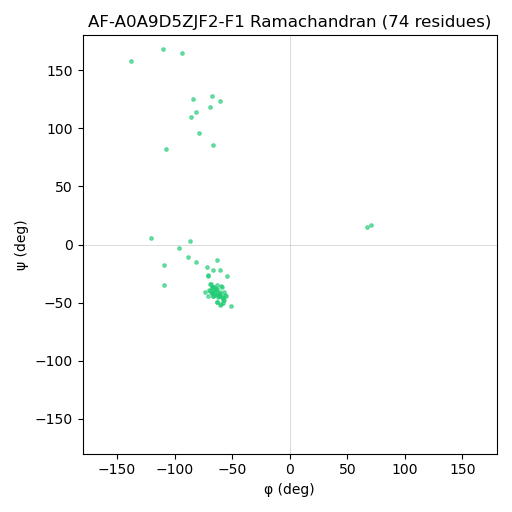S A 1 75 ? 12.709 9.566 -0.550 1.00 50.50 75 HIS A C 1
ATOM 576 O O . HIS A 1 75 ? 11.937 8.718 -0.094 1.00 50.50 75 HIS A O 1
ATOM 582 N N . PRO A 1 76 ? 14.031 9.558 -0.294 1.00 50.25 76 PRO A N 1
ATOM 583 C CA . PRO A 1 76 ? 14.641 8.649 0.673 1.00 50.25 76 PRO A CA 1
ATOM 584 C C . PRO A 1 76 ? 14.157 8.909 2.103 1.00 50.25 76 PRO A C 1
ATOM 586 O O . PRO A 1 76 ? 13.847 10.081 2.429 1.00 50.25 76 PRO A O 1
#